Protein AF-A0A2E6A8I0-F1 (afdb_monomer)

Foldseek 3Di:
DDDDDPDDVVVVVVVVVVVDPPPPDQPPVNVVLVCVLCVVVVHDPVQKDKDKDKDWLVPLVVLVQQLPFADPPEDRDDPVVVLVVCLVVLEDPHAWEDEPVRRYTSDDSNVSVSSVPRPHGYIHMYMYIYGPPPPPPDD

Secondary structure (DSSP, 8-state):
--------HHHHHHHHHTTS-------HHHHHHHHHHHHHTT--GGGEEEEEEEE-TT-HHHHHHHHH-B-TTSPPS--HHHHHHHHHHT---SPEEEETTTTEEEE-HHHHHHHHHSSS---EEEEEEEE--------

Nearest PDB structures (foldseek):
  4ts9-assembly1_C-2  TM=2.271E-01  e=6.552E+00  Escherichia coli
  1pbn-assembly1_A  TM=2.824E-01  e=8.500E+00  Bos taurus

pLDDT: mean 79.06, std 20.2, range [31.02, 95.94]

Solvent-accessible surface area (backbone atoms only — not comparable to full-atom values): 8260 Å² total; per-residue (Å²): 141,83,80,84,79,86,69,67,63,72,58,57,52,54,59,44,63,75,64,51,77,69,82,75,79,73,52,68,69,60,50,51,56,49,53,54,50,32,56,74,72,76,46,55,75,89,50,46,43,78,46,77,54,65,51,54,41,87,41,56,66,60,43,52,50,48,55,71,22,62,40,93,82,48,73,80,68,74,54,57,67,63,25,50,50,35,49,70,72,60,52,60,87,71,55,27,36,32,35,62,79,78,63,25,27,62,46,47,48,39,56,39,50,27,36,74,66,36,94,56,82,25,49,41,38,32,38,40,36,34,72,49,82,70,79,77,78,76,130

Sequence (139 aa):
MMKPIMGNWKNYLNEIEEKIPRKVKIPSKVMEEILDYLNSVGKDLSDIDMQLDTIPASDEKNLKYWLNKKVRWEGEPPDEELMDEICQYGKITTPIIIDITSDHTVEGRHRLAAALRCEKELDVPVVMLFDKEKDSLEE

Structure (mmCIF, N/CA/C/O backbone):
data_AF-A0A2E6A8I0-F1
#
_entry.id   AF-A0A2E6A8I0-F1
#
loop_
_atom_site.group_PDB
_atom_site.id
_atom_site.type_symbol
_atom_site.label_atom_id
_atom_site.label_alt_id
_atom_site.label_comp_id
_atom_site.label_asym_id
_atom_site.label_entity_id
_atom_site.label_seq_id
_atom_site.pdbx_PDB_ins_code
_atom_site.Cartn_x
_atom_site.Cartn_y
_atom_site.Cartn_z
_atom_site.occupancy
_atom_site.B_iso_or_equiv
_atom_site.auth_seq_id
_atom_site.auth_comp_id
_atom_site.auth_asym_id
_atom_site.auth_atom_id
_atom_site.pdbx_PDB_model_num
ATOM 1 N N . MET A 1 1 ? 0.833 -41.047 -40.030 1.00 43.03 1 MET A N 1
ATOM 2 C CA . MET A 1 1 ? 1.390 -39.702 -40.297 1.00 43.03 1 MET A CA 1
ATOM 3 C C . MET A 1 1 ? 0.248 -38.704 -40.212 1.00 43.03 1 MET A C 1
ATOM 5 O O . MET A 1 1 ? -0.627 -38.745 -41.066 1.00 43.03 1 MET A O 1
ATOM 9 N N . MET A 1 2 ? 0.196 -37.884 -39.163 1.00 31.02 2 MET A N 1
ATOM 10 C CA . MET A 1 2 ? -0.819 -36.835 -39.007 1.00 31.02 2 MET A CA 1
ATOM 11 C C . MET A 1 2 ? -0.134 -35.470 -39.083 1.00 31.02 2 MET A C 1
ATOM 13 O O . MET A 1 2 ? 0.891 -35.255 -38.444 1.00 31.02 2 MET A O 1
ATO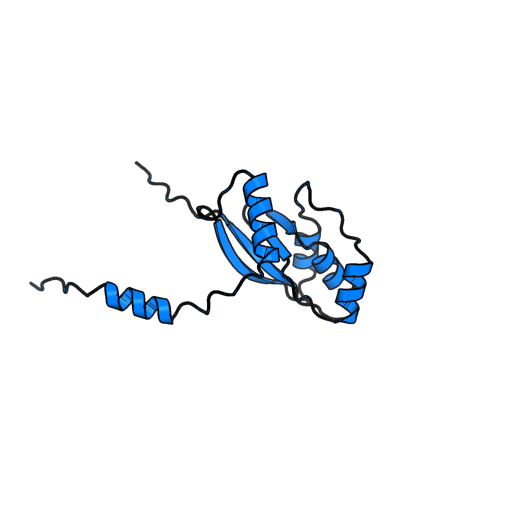M 17 N N . LYS A 1 3 ? -0.675 -34.595 -39.937 1.00 37.97 3 LYS A N 1
ATOM 18 C CA . LYS A 1 3 ? -0.216 -33.215 -40.147 1.00 37.97 3 LYS A CA 1
ATOM 19 C C . LYS A 1 3 ? -0.582 -32.351 -38.929 1.00 37.97 3 LYS A C 1
ATOM 21 O O . LYS A 1 3 ? -1.640 -32.597 -38.349 1.00 37.97 3 LYS A O 1
ATOM 26 N N . PRO A 1 4 ? 0.207 -31.320 -38.575 1.00 34.69 4 PRO A N 1
ATOM 27 C CA . PRO A 1 4 ? -0.187 -30.385 -37.532 1.00 34.69 4 PRO A CA 1
ATOM 28 C C . PRO A 1 4 ? -1.378 -29.553 -38.012 1.00 34.69 4 PRO A C 1
ATOM 30 O O . PRO A 1 4 ? -1.361 -28.989 -39.108 1.00 34.69 4 PRO A O 1
ATOM 33 N N . ILE A 1 5 ? -2.411 -29.487 -37.177 1.00 42.97 5 ILE A N 1
ATOM 34 C CA . ILE A 1 5 ? -3.540 -28.576 -37.334 1.00 42.97 5 ILE A CA 1
ATOM 35 C C . ILE A 1 5 ? -3.013 -27.179 -36.994 1.00 42.97 5 ILE A C 1
ATOM 37 O O . ILE A 1 5 ? -2.716 -26.889 -35.838 1.00 42.97 5 ILE A O 1
ATOM 41 N N . MET A 1 6 ? -2.864 -26.323 -38.008 1.00 49.03 6 MET A N 1
ATOM 42 C CA . MET A 1 6 ? -2.680 -24.884 -37.812 1.00 49.03 6 MET A CA 1
ATOM 43 C C . MET A 1 6 ? -3.974 -24.318 -37.219 1.00 49.03 6 MET A C 1
ATOM 45 O O . MET A 1 6 ? -4.908 -23.964 -37.937 1.00 49.03 6 MET A O 1
ATOM 49 N N . GLY A 1 7 ? -4.043 -24.306 -35.888 1.00 40.41 7 GLY A N 1
ATOM 50 C CA . GLY A 1 7 ? -5.088 -23.638 -35.125 1.00 40.41 7 GLY A CA 1
ATOM 51 C C . GLY A 1 7 ? -4.915 -22.124 -35.212 1.00 40.41 7 GLY A C 1
ATOM 52 O O . GLY A 1 7 ? -3.819 -21.594 -35.057 1.00 40.41 7 GLY A O 1
ATOM 53 N N . ASN A 1 8 ? -6.007 -21.435 -35.514 1.00 48.16 8 ASN A N 1
ATOM 54 C CA . ASN A 1 8 ? -6.077 -20.001 -35.747 1.00 48.16 8 ASN A CA 1
ATOM 55 C C . ASN A 1 8 ? -5.892 -19.229 -34.422 1.00 48.16 8 ASN A C 1
ATOM 57 O O . ASN A 1 8 ? -6.859 -18.969 -33.707 1.00 48.16 8 ASN A O 1
ATOM 61 N N . TRP A 1 9 ? -4.645 -18.875 -34.088 1.00 35.69 9 TRP A N 1
ATOM 62 C CA . TRP A 1 9 ? -4.243 -18.203 -32.838 1.00 35.69 9 TRP A CA 1
ATOM 63 C C . TRP A 1 9 ? -4.994 -16.894 -32.541 1.00 35.69 9 TRP A C 1
ATOM 65 O O . TRP A 1 9 ? -5.115 -16.503 -31.383 1.00 35.69 9 TRP A O 1
ATOM 75 N N . LYS A 1 10 ? -5.568 -16.244 -33.562 1.00 39.78 10 LYS A N 1
ATOM 76 C CA . LYS A 1 10 ? -6.379 -15.029 -33.394 1.00 39.78 10 LYS A CA 1
ATOM 77 C C . LYS A 1 10 ? -7.656 -15.248 -32.576 1.00 39.78 10 LYS A C 1
ATOM 79 O O . LYS A 1 10 ? -8.060 -14.340 -31.863 1.00 39.78 10 LYS A O 1
ATOM 84 N N . ASN A 1 11 ? -8.261 -16.436 -32.634 1.00 45.44 11 ASN A N 1
ATOM 85 C CA . ASN A 1 11 ? -9.459 -16.721 -31.834 1.00 45.44 11 ASN A CA 1
ATOM 86 C C . ASN A 1 11 ? -9.114 -17.096 -30.388 1.00 45.44 11 ASN A C 1
ATOM 88 O O . ASN A 1 11 ? -9.880 -16.779 -29.487 1.00 45.44 11 ASN A O 1
ATOM 92 N N . TYR A 1 12 ? -7.941 -17.692 -30.154 1.00 40.03 12 TYR A N 1
ATOM 93 C CA . TYR A 1 12 ? -7.485 -18.022 -28.801 1.00 40.03 12 TYR A CA 1
ATOM 94 C C . TYR A 1 12 ? -7.123 -16.760 -28.003 1.00 40.03 12 TYR A C 1
ATOM 96 O O . TYR A 1 12 ? -7.407 -16.680 -26.815 1.00 40.03 12 TYR A O 1
ATOM 104 N N . LEU A 1 13 ? -6.565 -15.739 -28.664 1.00 39.69 13 LEU A N 1
ATOM 105 C CA . LEU A 1 13 ? -6.283 -14.449 -28.026 1.00 39.69 13 LEU A CA 1
ATOM 106 C C . LEU A 1 13 ? -7.563 -13.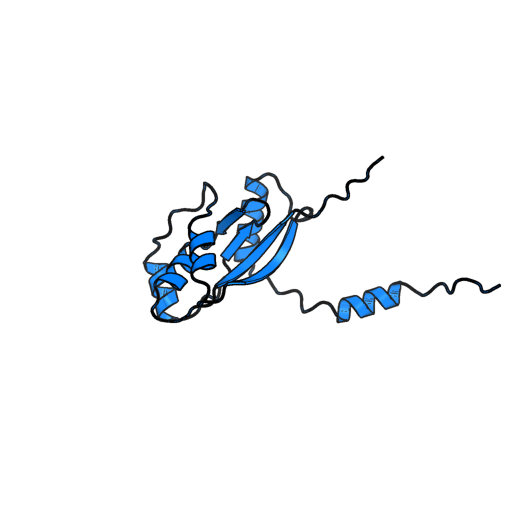674 -27.679 1.00 39.69 13 LEU A C 1
ATOM 108 O O . LEU A 1 13 ? -7.639 -13.122 -26.588 1.00 39.69 13 LEU A O 1
ATOM 112 N N . ASN A 1 14 ? -8.598 -13.717 -28.525 1.00 40.38 14 ASN A N 1
ATOM 113 C CA . ASN A 1 14 ? -9.886 -13.090 -28.200 1.00 40.38 14 ASN A CA 1
ATOM 114 C C . ASN A 1 14 ? -10.629 -13.813 -27.057 1.00 40.38 14 ASN A C 1
ATOM 116 O O . ASN A 1 14 ? -11.240 -13.157 -26.219 1.00 40.38 14 ASN A O 1
ATOM 120 N N . GLU A 1 15 ? -10.546 -15.146 -26.969 1.00 38.88 15 GLU A N 1
ATOM 121 C CA . GLU A 1 15 ? -11.139 -15.904 -25.851 1.00 38.88 15 GLU A CA 1
ATOM 122 C C . GLU A 1 15 ? -10.362 -15.746 -24.531 1.00 38.88 15 GLU A C 1
ATOM 124 O O . GLU A 1 15 ? -10.935 -15.924 -23.452 1.00 38.88 15 GLU A O 1
ATOM 129 N N . ILE A 1 16 ? -9.072 -15.390 -24.592 1.00 42.72 16 ILE A N 1
ATOM 130 C CA . ILE A 1 16 ? -8.294 -14.998 -23.410 1.00 42.72 16 ILE A CA 1
ATOM 131 C C . ILE A 1 16 ? -8.607 -13.551 -23.020 1.00 42.72 16 ILE A C 1
ATOM 133 O O . ILE A 1 16 ? -8.754 -13.298 -21.828 1.00 42.72 16 ILE A O 1
ATOM 137 N N . GLU A 1 17 ? -8.794 -12.625 -23.970 1.00 39.41 17 GLU A N 1
ATOM 138 C CA . GLU A 1 17 ? -9.196 -11.241 -23.668 1.00 39.41 17 GLU A CA 1
ATOM 139 C C . GLU A 1 17 ? -10.561 -11.157 -22.963 1.00 39.41 17 GLU A C 1
ATOM 141 O O . GLU A 1 17 ? -10.730 -10.333 -22.063 1.00 39.41 17 GLU A O 1
ATOM 146 N N . GLU A 1 18 ? -11.499 -12.064 -23.262 1.00 38.38 18 GLU A N 1
ATOM 147 C CA . GLU A 1 18 ? -12.776 -12.171 -22.532 1.00 38.38 18 GLU A CA 1
ATOM 148 C C . GLU A 1 18 ? -12.665 -12.867 -21.159 1.00 38.38 18 GLU A C 1
ATOM 150 O O . GLU A 1 18 ? -13.598 -12.806 -20.354 1.00 38.38 18 GLU A O 1
ATOM 155 N N . LYS A 1 19 ? -11.515 -13.482 -20.844 1.00 37.56 19 LYS A N 1
ATOM 156 C CA . LYS A 1 19 ? -11.200 -14.096 -19.539 1.00 37.56 19 LYS A CA 1
ATOM 157 C C . LYS A 1 19 ? -10.126 -13.344 -18.749 1.00 37.56 19 LYS A C 1
ATOM 159 O O . LYS A 1 19 ? -9.651 -13.860 -17.738 1.00 37.56 19 LYS A O 1
ATOM 164 N N . ILE A 1 20 ? -9.769 -12.124 -19.151 1.00 39.97 20 ILE A N 1
ATOM 165 C CA . ILE A 1 20 ? -8.980 -11.232 -18.298 1.00 39.97 20 ILE A CA 1
ATOM 166 C C . ILE A 1 20 ? -9.924 -10.755 -17.185 1.00 39.97 20 ILE A C 1
ATOM 168 O O . ILE A 1 20 ? -10.922 -10.092 -17.490 1.00 39.97 20 ILE A O 1
ATOM 172 N N . PRO A 1 21 ? -9.672 -11.069 -15.898 1.00 38.59 21 PRO A N 1
ATOM 173 C CA . PRO A 1 21 ? -10.445 -10.470 -14.819 1.00 38.59 21 PRO A CA 1
ATOM 174 C C . PRO A 1 21 ? -10.300 -8.959 -14.978 1.00 38.59 21 PRO A C 1
ATOM 176 O O . PRO A 1 21 ? -9.177 -8.462 -14.988 1.00 38.59 21 PRO A O 1
ATOM 179 N N . ARG A 1 22 ? -11.434 -8.281 -15.235 1.00 38.56 22 ARG A N 1
ATOM 180 C CA . ARG A 1 22 ? -11.583 -6.835 -15.482 1.00 38.56 22 ARG A CA 1
ATOM 181 C C . ARG A 1 22 ? -10.323 -6.083 -15.071 1.00 38.56 22 ARG A C 1
ATOM 183 O O . ARG A 1 22 ? -10.097 -6.009 -13.868 1.00 38.56 22 ARG A O 1
ATOM 190 N N . LYS A 1 23 ? -9.551 -5.545 -16.035 1.00 46.12 23 LYS A N 1
ATOM 191 C CA . LYS A 1 23 ? -8.448 -4.594 -15.783 1.00 46.12 23 LYS A CA 1
ATOM 192 C C . LYS A 1 23 ? -8.858 -3.719 -14.609 1.00 46.12 23 LYS A C 1
ATOM 194 O O . LYS A 1 23 ? -9.734 -2.862 -14.764 1.00 46.12 23 LYS A O 1
ATOM 199 N N . VAL A 1 24 ? -8.333 -4.008 -13.424 1.00 52.50 24 VAL A N 1
ATOM 200 C CA . VAL A 1 24 ? -8.773 -3.286 -12.245 1.00 52.50 24 VAL A CA 1
ATOM 201 C C . VAL A 1 24 ? -8.253 -1.876 -12.445 1.00 52.50 24 VAL A C 1
ATOM 203 O O . VAL A 1 24 ? -7.071 -1.660 -12.713 1.00 52.50 24 VAL A O 1
ATOM 206 N N . LYS A 1 25 ? -9.175 -0.918 -12.467 1.00 66.56 25 LYS A N 1
ATOM 207 C CA . LYS A 1 25 ? -8.844 0.456 -12.812 1.00 66.56 25 LYS A CA 1
ATOM 208 C C . LYS A 1 25 ? -8.098 1.064 -11.631 1.00 66.56 25 LYS A C 1
ATOM 210 O O . LYS A 1 25 ? -8.731 1.491 -10.669 1.00 66.56 25 LYS A O 1
ATOM 215 N N . ILE A 1 26 ? -6.770 1.087 -11.715 1.00 76.75 26 ILE A N 1
ATOM 216 C CA . ILE A 1 26 ? -5.931 1.836 -10.779 1.00 76.75 26 ILE A CA 1
ATOM 217 C C . ILE A 1 26 ? -6.389 3.306 -10.841 1.00 76.75 26 ILE A C 1
ATOM 219 O O . ILE A 1 26 ? -6.504 3.854 -11.945 1.00 76.75 26 ILE A O 1
ATOM 223 N N . PRO A 1 27 ? -6.730 3.941 -9.703 1.00 80.38 27 PRO A N 1
ATOM 224 C CA . PRO A 1 27 ? -7.124 5.346 -9.687 1.00 80.38 27 PRO A CA 1
ATOM 225 C C . PRO A 1 27 ? -6.038 6.230 -10.310 1.00 80.38 27 PRO A C 1
ATOM 227 O O . PRO A 1 27 ? -4.858 6.000 -10.069 1.00 80.38 27 PRO A O 1
ATOM 230 N N . SER A 1 28 ? -6.415 7.262 -11.072 1.00 80.81 28 SER A N 1
ATOM 231 C CA . SER A 1 28 ? -5.442 8.098 -11.799 1.00 80.81 28 SER A C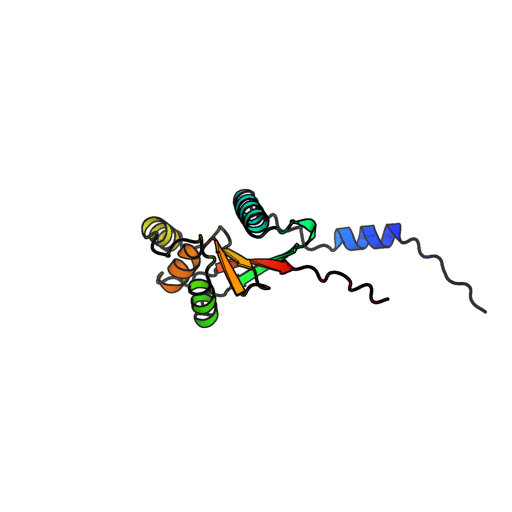A 1
ATOM 232 C C . SER A 1 28 ? -4.364 8.694 -10.890 1.00 80.81 28 SER A C 1
ATOM 234 O O . SER A 1 28 ? -3.197 8.658 -11.247 1.00 80.81 28 SER A O 1
ATOM 236 N N . LYS A 1 29 ? -4.741 9.133 -9.682 1.00 82.88 29 LYS A N 1
ATOM 237 C CA . LYS A 1 29 ? -3.798 9.650 -8.680 1.00 82.88 29 LYS A CA 1
ATOM 238 C C . LYS A 1 29 ? -2.754 8.608 -8.252 1.00 82.88 29 LYS A C 1
ATOM 240 O O . LYS A 1 29 ? -1.582 8.925 -8.141 1.00 82.88 29 LYS A O 1
ATOM 245 N N . VAL A 1 30 ? -3.174 7.355 -8.072 1.00 87.56 30 VAL A N 1
ATOM 246 C CA . VAL A 1 30 ? -2.269 6.245 -7.725 1.00 87.56 30 VAL A CA 1
ATOM 247 C C . VAL A 1 30 ? -1.324 5.948 -8.892 1.00 87.56 30 VAL A C 1
ATOM 249 O O . VAL A 1 30 ? -0.154 5.665 -8.683 1.00 87.56 30 VAL A O 1
ATOM 252 N N . MET A 1 31 ? -1.806 6.047 -10.136 1.00 88.00 31 MET A N 1
ATOM 253 C CA . MET A 1 31 ? -0.949 5.895 -11.316 1.00 88.00 31 MET A CA 1
ATOM 254 C C . MET A 1 31 ? 0.092 7.021 -11.427 1.00 88.00 31 MET A C 1
ATOM 256 O O . MET A 1 31 ? 1.230 6.746 -11.785 1.00 88.00 31 MET A O 1
ATOM 260 N N . GLU A 1 32 ? -0.273 8.266 -11.110 1.00 87.94 32 GLU A N 1
ATOM 261 C CA . GLU A 1 32 ? 0.670 9.395 -11.051 1.00 87.94 32 GLU A CA 1
ATOM 262 C C . GLU A 1 32 ? 1.765 9.149 -10.000 1.00 87.94 32 GLU A C 1
ATOM 264 O O . GLU A 1 32 ? 2.945 9.236 -10.327 1.00 87.94 32 GLU A O 1
ATOM 269 N N . GLU A 1 33 ? 1.390 8.723 -8.788 1.00 90.25 33 GLU A N 1
ATOM 270 C CA . GLU A 1 33 ? 2.330 8.368 -7.709 1.00 90.25 33 GLU A CA 1
ATOM 271 C C . GLU A 1 33 ? 3.288 7.230 -8.123 1.00 90.25 33 GLU A C 1
ATOM 273 O O . GLU A 1 33 ? 4.489 7.294 -7.854 1.00 90.25 33 GLU A O 1
ATOM 278 N N . ILE A 1 34 ? 2.783 6.209 -8.829 1.00 89.81 34 ILE A N 1
ATOM 279 C CA . ILE A 1 34 ? 3.609 5.123 -9.383 1.00 89.81 34 ILE A CA 1
ATOM 280 C C . ILE A 1 34 ? 4.592 5.668 -10.423 1.00 89.81 34 ILE A C 1
ATOM 282 O O . ILE A 1 34 ? 5.772 5.337 -10.370 1.00 89.81 34 ILE A O 1
ATOM 286 N N . LEU A 1 35 ? 4.140 6.492 -11.370 1.00 89.06 35 LEU A N 1
ATOM 287 C CA . LEU A 1 35 ? 5.008 7.036 -12.419 1.00 89.06 35 LEU A CA 1
ATOM 288 C C . LEU A 1 35 ? 6.107 7.938 -11.843 1.00 89.06 35 LEU A C 1
ATOM 290 O O . LEU A 1 35 ? 7.263 7.820 -12.253 1.00 89.06 35 LEU A O 1
ATOM 294 N N . ASP A 1 36 ? 5.770 8.783 -10.869 1.00 89.12 36 ASP A N 1
ATOM 295 C CA . ASP A 1 36 ? 6.737 9.630 -10.169 1.00 89.12 36 ASP A CA 1
ATOM 296 C C . ASP A 1 36 ? 7.777 8.785 -9.426 1.00 89.12 36 ASP A C 1
ATOM 298 O O . ASP A 1 36 ? 8.982 9.046 -9.516 1.00 89.12 36 ASP A O 1
ATOM 302 N N . TYR A 1 37 ? 7.324 7.727 -8.746 1.00 92.00 37 TYR A N 1
ATOM 303 C CA . TYR A 1 37 ? 8.206 6.765 -8.098 1.00 92.00 37 TYR A CA 1
ATOM 304 C C . TYR A 1 37 ? 9.153 6.095 -9.096 1.00 92.00 37 TYR A C 1
ATOM 306 O O . TYR A 1 37 ? 10.369 6.148 -8.903 1.00 92.00 37 TYR A O 1
ATOM 314 N N . LEU A 1 38 ? 8.626 5.506 -10.171 1.00 89.62 38 LEU A N 1
ATOM 315 C CA . LEU A 1 38 ? 9.421 4.792 -11.171 1.00 89.62 38 LEU A CA 1
ATOM 316 C C . LEU A 1 38 ? 10.469 5.708 -11.811 1.00 89.62 38 LEU A C 1
ATOM 318 O O . LEU A 1 38 ? 11.649 5.354 -11.861 1.00 89.62 38 LEU A O 1
ATOM 322 N N . ASN A 1 39 ? 10.077 6.931 -12.171 1.00 89.44 39 ASN A N 1
ATOM 323 C CA . ASN A 1 39 ? 10.994 7.944 -12.682 1.00 89.44 39 ASN A CA 1
ATOM 324 C C . ASN A 1 39 ? 12.102 8.286 -11.665 1.00 89.44 39 ASN A C 1
ATOM 326 O O . ASN A 1 39 ? 13.269 8.408 -12.035 1.00 89.44 39 ASN A O 1
ATOM 330 N N . SER A 1 40 ? 11.775 8.377 -10.370 1.00 89.31 40 SER A N 1
ATOM 331 C CA . SER A 1 40 ? 12.763 8.661 -9.316 1.00 89.31 40 SER A CA 1
ATOM 332 C C . SER A 1 40 ? 13.822 7.561 -9.143 1.00 89.31 40 SER A C 1
ATOM 334 O O . SER A 1 40 ? 14.950 7.856 -8.741 1.00 89.31 40 SER A O 1
ATOM 336 N N . VAL A 1 41 ? 13.480 6.307 -9.464 1.00 89.62 41 VAL A N 1
ATOM 337 C CA . VAL A 1 41 ? 14.385 5.147 -9.381 1.00 89.62 41 VAL A CA 1
ATOM 338 C C . VAL A 1 41 ? 14.952 4.724 -10.739 1.00 89.62 41 VAL A C 1
ATOM 340 O O . VAL A 1 41 ? 15.659 3.720 -10.818 1.00 89.62 41 VAL A O 1
ATOM 343 N N . GLY A 1 42 ? 14.682 5.491 -11.800 1.00 89.81 42 GLY A N 1
ATOM 344 C CA . GLY A 1 42 ? 15.178 5.224 -13.151 1.00 89.81 42 GLY A CA 1
ATOM 345 C C . GLY A 1 42 ? 14.594 3.962 -13.790 1.00 89.81 42 GLY A C 1
ATOM 346 O O . GLY A 1 42 ? 15.302 3.283 -14.532 1.00 89.81 42 GLY A O 1
ATOM 347 N N . LYS A 1 43 ? 13.336 3.631 -13.477 1.00 86.12 43 LYS A N 1
ATOM 348 C CA . LYS A 1 43 ? 12.578 2.524 -14.076 1.00 86.12 43 LYS A CA 1
ATOM 349 C C . LYS A 1 43 ? 11.436 3.065 -14.936 1.00 86.12 43 LYS A C 1
ATOM 351 O O . LYS A 1 43 ? 10.882 4.121 -14.641 1.00 86.12 43 LYS A O 1
ATOM 356 N N . ASP A 1 44 ? 11.052 2.305 -15.957 1.00 87.44 44 ASP A N 1
ATOM 357 C CA . ASP A 1 44 ? 9.887 2.594 -16.793 1.00 87.44 44 ASP A CA 1
ATOM 358 C C . ASP A 1 44 ? 8.719 1.658 -16.467 1.00 87.44 44 ASP A C 1
ATOM 360 O O . ASP A 1 44 ? 8.902 0.515 -16.051 1.00 87.44 44 ASP A O 1
ATOM 364 N N . LEU A 1 45 ? 7.488 2.107 -16.732 1.00 83.81 45 LEU A N 1
ATOM 365 C CA . LEU A 1 45 ? 6.285 1.285 -16.535 1.00 83.81 45 LEU A CA 1
ATOM 366 C C . LEU A 1 45 ? 6.307 -0.003 -17.379 1.00 83.81 45 LEU A C 1
ATOM 368 O O . LEU A 1 45 ? 5.668 -0.992 -17.02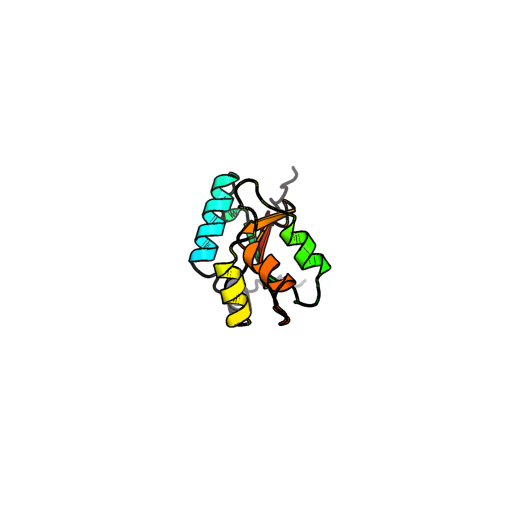8 1.00 83.81 45 LEU A O 1
ATOM 372 N N . SER A 1 46 ? 7.035 -0.010 -18.500 1.00 85.88 46 SER A N 1
ATOM 373 C CA . SER A 1 46 ? 7.206 -1.204 -19.331 1.00 85.88 46 SER A CA 1
ATOM 374 C C . SER A 1 46 ? 7.947 -2.327 -18.617 1.00 85.88 46 SER A C 1
ATOM 376 O O . SER A 1 46 ? 7.711 -3.481 -18.972 1.00 85.88 46 SER A O 1
ATOM 378 N N . ASP A 1 47 ? 8.775 -2.003 -17.624 1.00 86.50 47 ASP A N 1
ATOM 379 C CA . ASP A 1 47 ? 9.631 -2.943 -16.895 1.00 86.50 47 ASP A CA 1
ATOM 380 C C . ASP A 1 47 ? 8.954 -3.508 -15.643 1.00 86.50 47 ASP A C 1
ATOM 382 O O . ASP A 1 47 ? 9.541 -4.330 -14.946 1.00 86.50 47 ASP A O 1
ATOM 386 N N . ILE A 1 48 ? 7.726 -3.073 -15.356 1.00 87.31 48 ILE A N 1
ATOM 387 C CA . ILE A 1 48 ? 7.018 -3.383 -14.117 1.00 87.31 48 ILE A CA 1
ATOM 388 C C . ILE A 1 48 ? 5.737 -4.152 -14.415 1.00 87.31 48 ILE A C 1
ATOM 390 O O . ILE A 1 48 ? 4.956 -3.780 -15.298 1.00 87.31 48 ILE A O 1
ATOM 394 N N . ASP A 1 49 ? 5.504 -5.205 -13.640 1.00 90.56 49 ASP A N 1
ATOM 395 C CA . ASP A 1 49 ? 4.197 -5.825 -13.483 1.00 90.56 49 ASP A CA 1
ATOM 396 C C . ASP A 1 49 ? 3.506 -5.273 -12.236 1.00 90.56 49 ASP A C 1
ATOM 398 O O . ASP A 1 49 ? 4.118 -5.047 -11.192 1.00 90.56 49 ASP A O 1
ATOM 402 N N . MET A 1 50 ? 2.199 -5.036 -12.356 1.00 89.44 50 MET A N 1
ATOM 403 C CA . MET A 1 50 ? 1.375 -4.503 -11.275 1.00 89.44 50 MET A CA 1
ATOM 404 C C . MET A 1 50 ? 0.285 -5.497 -10.905 1.00 89.44 50 MET A C 1
ATOM 406 O O . MET A 1 50 ? -0.487 -5.932 -11.762 1.00 89.44 50 MET A O 1
ATOM 410 N N . GLN A 1 51 ? 0.169 -5.781 -9.612 1.00 89.81 51 GLN A N 1
ATOM 411 C CA . GLN A 1 51 ? -0.908 -6.591 -9.055 1.00 89.81 51 GLN A CA 1
ATOM 412 C C . GLN A 1 51 ? -1.654 -5.805 -7.982 1.00 89.81 51 GLN A C 1
ATOM 41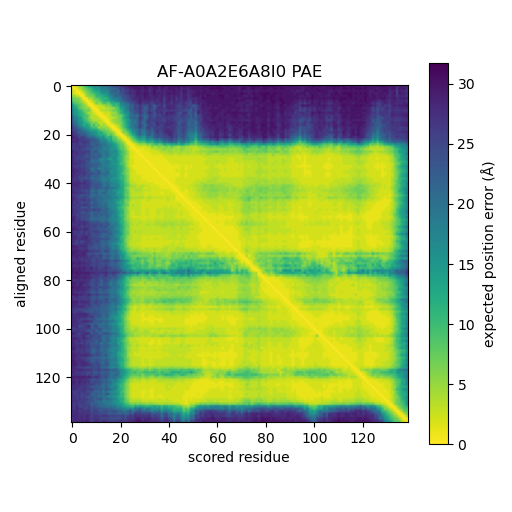4 O O . GLN A 1 51 ? -1.078 -4.985 -7.274 1.00 89.81 51 GLN A O 1
ATOM 419 N N . LEU A 1 52 ? -2.950 -6.068 -7.854 1.00 89.69 52 LEU A N 1
ATOM 420 C CA . LEU A 1 52 ? -3.758 -5.545 -6.762 1.00 89.69 52 LEU A CA 1
ATOM 421 C C . LEU A 1 52 ? -4.071 -6.648 -5.767 1.00 89.69 52 LEU A C 1
ATOM 423 O O . LEU A 1 52 ? -4.373 -7.774 -6.161 1.00 89.69 52 LEU A O 1
ATOM 427 N N . ASP A 1 53 ? -4.019 -6.289 -4.493 1.00 94.12 53 ASP A N 1
ATOM 428 C CA . ASP A 1 53 ? -4.320 -7.181 -3.382 1.00 94.12 53 ASP A CA 1
ATOM 429 C C . ASP A 1 53 ? -4.864 -6.382 -2.190 1.00 94.12 53 ASP A C 1
ATOM 431 O O . ASP A 1 53 ? -5.204 -5.197 -2.299 1.00 94.12 53 ASP A O 1
ATOM 435 N N . THR A 1 54 ? -5.010 -7.030 -1.043 1.00 95.31 54 THR A N 1
ATOM 436 C CA . THR A 1 54 ? -5.480 -6.433 0.200 1.00 95.31 54 THR A CA 1
ATOM 437 C C . THR A 1 54 ? -4.752 -7.064 1.379 1.00 95.31 54 THR A C 1
ATOM 439 O O . THR A 1 54 ? -4.748 -8.282 1.522 1.00 95.31 54 THR A O 1
ATOM 442 N N . ILE A 1 55 ? -4.165 -6.238 2.249 1.00 94.81 55 ILE A N 1
ATOM 443 C CA . ILE A 1 55 ? -3.667 -6.698 3.550 1.00 94.81 55 ILE A CA 1
ATOM 444 C C . ILE A 1 55 ? -4.871 -6.736 4.498 1.00 94.81 55 ILE A C 1
ATOM 446 O O . ILE A 1 55 ? -5.456 -5.675 4.747 1.00 94.81 55 ILE A O 1
ATOM 450 N N . PRO A 1 56 ? -5.260 -7.912 5.021 1.00 95.25 56 PRO A N 1
ATOM 451 C CA . PRO A 1 56 ? -6.381 -8.005 5.946 1.00 95.25 56 PRO A CA 1
ATOM 452 C C . PRO A 1 56 ? -6.108 -7.224 7.232 1.00 95.25 56 PRO A C 1
ATOM 454 O O . PRO A 1 56 ? -4.987 -7.255 7.745 1.00 95.25 56 PRO A O 1
ATOM 457 N N . ALA A 1 57 ? -7.139 -6.610 7.811 1.00 93.06 57 ALA A N 1
ATOM 458 C CA . ALA A 1 57 ? -7.049 -5.896 9.089 1.00 93.06 57 ALA A CA 1
ATOM 459 C C . ALA A 1 57 ? -6.472 -6.768 10.219 1.00 93.06 57 ALA A C 1
ATOM 461 O O . ALA A 1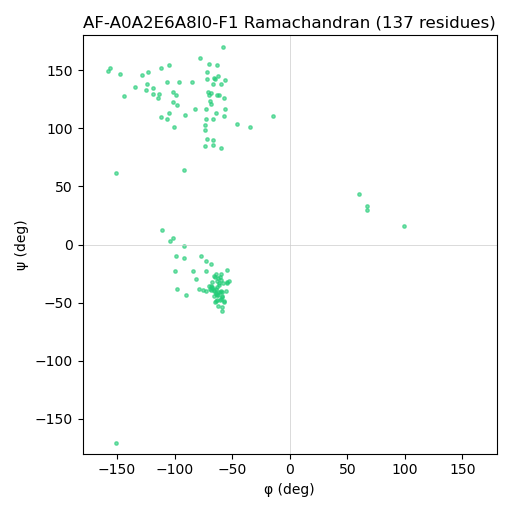 57 ? -5.755 -6.291 11.096 1.00 93.06 57 ALA A O 1
ATOM 462 N N . SER A 1 58 ? -6.763 -8.072 10.176 1.00 92.62 58 SER A N 1
ATOM 463 C CA . SER A 1 58 ? -6.278 -9.055 11.144 1.00 92.62 58 SER A CA 1
ATOM 464 C C . SER A 1 58 ? -4.787 -9.386 11.003 1.00 92.62 58 SER A C 1
ATOM 466 O O . SER A 1 58 ? -4.219 -10.020 11.891 1.00 92.62 58 SER A O 1
ATOM 468 N N . ASP A 1 59 ? -4.139 -9.015 9.894 1.00 94.94 59 ASP A N 1
ATOM 469 C CA . ASP A 1 59 ? -2.721 -9.288 9.645 1.00 94.94 59 ASP A CA 1
ATOM 470 C C . ASP A 1 59 ? -1.829 -8.137 10.132 1.00 94.94 59 ASP A C 1
ATOM 472 O O . ASP A 1 59 ? -1.117 -7.463 9.381 1.00 94.94 59 ASP A O 1
ATOM 476 N N . GLU A 1 60 ? -1.854 -7.927 11.449 1.00 94.56 60 GLU A N 1
ATOM 477 C CA . GLU A 1 60 ? -1.091 -6.877 12.131 1.00 94.56 60 GLU A CA 1
ATOM 478 C C . GLU A 1 60 ? 0.414 -6.949 11.815 1.00 94.56 60 GLU A C 1
ATOM 480 O O . GLU A 1 60 ? 1.103 -5.926 11.748 1.00 94.56 60 GLU A O 1
ATOM 485 N N . LYS A 1 61 ? 0.938 -8.161 11.588 1.00 95.25 61 LYS A N 1
ATOM 486 C CA . LYS A 1 61 ? 2.344 -8.379 11.244 1.00 95.25 61 LYS A CA 1
ATOM 487 C C . LYS A 1 61 ? 2.677 -7.756 9.890 1.00 95.25 61 LYS A C 1
ATOM 489 O O . LYS A 1 61 ? 3.670 -7.032 9.810 1.00 95.25 61 LYS A O 1
ATOM 494 N N . ASN A 1 62 ? 1.881 -8.019 8.853 1.00 94.25 62 ASN A N 1
ATOM 495 C CA . ASN A 1 62 ? 2.110 -7.425 7.535 1.00 94.25 62 ASN A CA 1
ATOM 496 C C . ASN A 1 62 ? 1.850 -5.916 7.536 1.00 94.25 62 ASN A C 1
ATOM 498 O O . ASN A 1 62 ? 2.646 -5.171 6.967 1.00 94.25 62 ASN A O 1
ATOM 502 N N . LEU A 1 63 ? 0.822 -5.444 8.249 1.00 95.50 63 LEU A N 1
ATOM 503 C CA . LEU A 1 63 ? 0.571 -4.008 8.412 1.00 95.50 63 LEU A CA 1
ATOM 504 C C . LEU A 1 63 ? 1.787 -3.286 9.014 1.00 95.50 63 LEU A C 1
ATOM 506 O O . LEU A 1 63 ? 2.258 -2.285 8.472 1.00 95.50 63 LEU A O 1
ATOM 510 N N . LYS A 1 64 ? 2.354 -3.827 10.100 1.00 94.88 64 LYS A N 1
ATOM 511 C CA . LYS A 1 64 ? 3.563 -3.281 10.736 1.00 94.88 64 LYS A CA 1
ATOM 512 C C . LYS A 1 64 ? 4.807 -3.423 9.868 1.00 94.88 64 LYS A C 1
ATOM 514 O O . LYS A 1 64 ? 5.664 -2.542 9.910 1.00 94.88 64 LYS A O 1
ATOM 519 N N . TYR A 1 65 ? 4.942 -4.517 9.122 1.00 95.44 65 TYR A N 1
ATOM 520 C CA . TYR A 1 65 ? 6.067 -4.713 8.211 1.00 95.44 65 TYR A CA 1
ATOM 521 C C . TYR A 1 65 ? 6.116 -3.582 7.182 1.00 95.44 65 TYR A C 1
ATOM 523 O O . TYR A 1 65 ? 7.087 -2.826 7.150 1.00 95.44 65 TYR A O 1
ATOM 531 N N . TRP A 1 66 ? 5.030 -3.392 6.431 1.00 95.31 66 TRP A N 1
ATOM 532 C CA . TRP A 1 66 ? 4.964 -2.371 5.387 1.00 95.31 66 TRP A CA 1
ATOM 533 C C . TRP A 1 66 ? 4.987 -0.949 5.953 1.00 95.31 66 TRP A C 1
ATOM 535 O O . TRP A 1 66 ? 5.627 -0.074 5.375 1.00 95.31 66 TRP A O 1
ATOM 545 N N . LEU A 1 67 ? 4.422 -0.715 7.144 1.00 94.56 67 LEU A N 1
ATOM 546 C CA . LEU A 1 67 ? 4.504 0.595 7.800 1.00 94.56 67 LEU A CA 1
ATOM 547 C C . LEU A 1 67 ? 5.952 1.018 8.100 1.00 94.56 67 LEU A C 1
ATOM 549 O O . LEU A 1 67 ? 6.235 2.212 8.167 1.00 94.56 67 LEU A O 1
ATOM 553 N N . ASN A 1 68 ? 6.871 0.072 8.296 1.00 91.88 68 ASN A N 1
ATOM 554 C CA . ASN A 1 68 ? 8.265 0.360 8.650 1.00 91.88 68 ASN A CA 1
ATOM 555 C C . ASN A 1 68 ? 9.228 0.320 7.457 1.00 91.88 68 ASN A C 1
ATOM 557 O O . ASN A 1 68 ? 10.389 0.712 7.585 1.00 91.88 68 ASN A O 1
ATOM 561 N N . LYS A 1 69 ? 8.766 -0.153 6.303 1.00 91.69 69 LYS A N 1
ATOM 562 C CA . LYS A 1 69 ? 9.549 -0.258 5.080 1.00 91.69 69 LYS A CA 1
ATOM 563 C C . LYS A 1 69 ? 9.190 0.915 4.183 1.00 91.69 69 LYS A C 1
ATOM 565 O O . LYS A 1 69 ? 8.135 0.887 3.575 1.00 91.69 69 LYS A O 1
ATOM 570 N N . LYS A 1 70 ? 10.024 1.953 4.133 1.00 87.56 70 LYS A N 1
ATOM 571 C CA . LYS A 1 70 ? 9.713 3.201 3.422 1.00 87.56 70 LYS A CA 1
ATOM 572 C C . LYS A 1 70 ? 10.810 3.623 2.460 1.00 87.56 70 LYS A C 1
ATOM 574 O O . LYS A 1 70 ? 11.996 3.464 2.756 1.00 87.56 70 LYS A O 1
ATOM 579 N N . VAL A 1 71 ? 10.415 4.233 1.350 1.00 83.19 71 VAL A N 1
ATOM 580 C CA . VAL A 1 71 ? 11.347 4.943 0.467 1.00 83.19 71 VAL A CA 1
ATOM 581 C C . VAL A 1 71 ? 11.849 6.225 1.139 1.00 83.19 71 VAL A C 1
ATOM 583 O O . VAL A 1 71 ? 11.201 6.792 2.017 1.00 83.19 71 VAL A O 1
ATOM 586 N N . ARG A 1 72 ? 13.031 6.716 0.746 1.00 79.19 72 ARG A N 1
ATOM 587 C CA . ARG A 1 72 ? 13.698 7.850 1.421 1.00 79.19 72 ARG A CA 1
ATOM 588 C C . ARG A 1 72 ? 12.849 9.130 1.467 1.00 79.19 72 ARG A C 1
ATOM 590 O O . ARG A 1 72 ? 12.997 9.912 2.403 1.00 79.19 72 ARG A O 1
ATOM 597 N N . TRP A 1 73 ? 12.040 9.360 0.439 1.00 74.25 73 TRP A N 1
ATOM 598 C CA . TRP A 1 73 ? 11.201 10.551 0.280 1.00 74.25 73 TRP A CA 1
ATOM 599 C C . TRP A 1 73 ? 9.797 10.394 0.856 1.00 74.25 73 TRP A C 1
ATOM 601 O O . TRP A 1 73 ? 9.107 11.400 0.999 1.00 74.25 73 TRP A O 1
ATOM 611 N N . GLU A 1 74 ? 9.380 9.179 1.217 1.00 76.19 74 GLU A N 1
ATOM 612 C CA . GLU A 1 74 ? 8.128 9.010 1.939 1.00 76.19 74 GLU A CA 1
ATOM 613 C C . GLU A 1 74 ? 8.309 9.585 3.348 1.00 76.19 74 GLU A C 1
ATOM 615 O O . GLU A 1 74 ? 9.243 9.237 4.093 1.00 76.19 74 GLU A O 1
ATOM 620 N N . GLY A 1 75 ? 7.426 10.529 3.684 1.00 75.25 75 GLY A N 1
ATOM 621 C CA . GLY A 1 75 ? 7.391 11.170 4.989 1.00 75.25 75 GLY A CA 1
ATOM 622 C C . GLY A 1 75 ? 7.208 10.159 6.121 1.00 75.25 75 GLY A C 1
ATOM 623 O O . GLY A 1 75 ? 6.928 8.972 5.914 1.00 75.25 75 GLY A O 1
ATOM 624 N N . GLU A 1 76 ? 7.373 10.621 7.360 1.00 78.94 76 GLU A N 1
ATOM 625 C CA . GLU A 1 76 ? 6.881 9.816 8.472 1.00 78.94 76 GLU A CA 1
ATOM 626 C C . GLU A 1 76 ? 5.349 9.854 8.495 1.00 78.94 76 GLU A C 1
ATOM 628 O O . GLU A 1 76 ? 4.763 10.901 8.225 1.00 78.94 76 GLU A O 1
ATOM 633 N N . PRO A 1 77 ? 4.689 8.742 8.834 1.00 68.81 77 PRO A N 1
ATOM 634 C CA . PRO A 1 77 ? 3.275 8.720 9.148 1.00 68.81 77 PRO A CA 1
ATOM 635 C C . PRO A 1 77 ? 3.094 9.353 10.529 1.00 68.81 77 PRO A C 1
ATOM 637 O O . PRO A 1 77 ? 3.468 8.757 11.541 1.00 68.81 77 PRO A O 1
ATOM 640 N N . PRO A 1 78 ? 2.628 10.609 10.561 1.00 63.62 78 PRO A N 1
ATOM 641 C CA . PRO A 1 78 ? 1.499 10.961 11.414 1.00 63.62 78 PRO A CA 1
ATOM 642 C C . PRO A 1 78 ? 0.702 12.129 10.806 1.00 63.62 78 PRO A C 1
ATOM 644 O O . PRO A 1 78 ? 0.605 13.201 11.400 1.00 63.62 78 PRO A O 1
ATOM 647 N N . ASP A 1 79 ? 0.142 11.945 9.609 1.00 82.62 79 ASP A N 1
ATOM 648 C CA . ASP A 1 79 ? -0.935 12.830 9.156 1.00 82.62 79 ASP A CA 1
ATOM 649 C C . ASP A 1 79 ? -2.201 12.463 9.946 1.00 82.62 79 ASP A C 1
ATOM 651 O O . ASP A 1 79 ? -2.966 11.574 9.564 1.00 82.62 79 ASP A O 1
ATOM 655 N N . GLU A 1 80 ? -2.323 13.043 11.144 1.00 83.38 80 GLU A N 1
ATOM 656 C CA . GLU A 1 80 ? -3.408 12.744 12.081 1.00 83.38 80 GLU A CA 1
ATOM 657 C C . GLU A 1 80 ? -4.774 13.088 11.500 1.00 83.38 80 GLU A C 1
ATOM 659 O O . GLU A 1 80 ? -5.711 12.326 11.714 1.00 83.38 80 GLU A O 1
ATOM 664 N N . GLU A 1 81 ? -4.867 14.152 10.702 1.00 86.00 81 GLU A N 1
ATOM 665 C CA . GLU A 1 81 ? -6.111 14.544 10.041 1.00 86.00 81 GLU A CA 1
ATOM 666 C C . GLU A 1 81 ? -6.553 13.464 9.044 1.00 86.00 81 GLU A C 1
ATOM 668 O O . GLU A 1 81 ? -7.686 12.984 9.121 1.00 86.00 81 GLU A O 1
ATOM 673 N N . LEU A 1 82 ? -5.648 12.986 8.181 1.00 85.94 82 LEU A N 1
ATOM 674 C CA . LEU A 1 82 ? -5.964 11.896 7.249 1.00 85.94 82 LEU A CA 1
ATOM 675 C C . LEU A 1 82 ? -6.295 10.582 7.966 1.00 85.94 82 LEU A C 1
ATOM 677 O O . LEU A 1 82 ? -7.179 9.842 7.529 1.00 85.94 82 LEU A O 1
ATOM 681 N N . MET A 1 83 ? -5.592 10.259 9.053 1.00 89.56 83 MET A N 1
ATOM 682 C CA . MET A 1 83 ? -5.888 9.054 9.833 1.00 89.56 83 MET A CA 1
ATOM 683 C C . MET A 1 83 ? -7.259 9.138 10.509 1.00 89.56 83 MET A C 1
ATOM 685 O O . MET A 1 83 ? -8.019 8.170 10.461 1.00 89.56 83 MET A O 1
ATOM 689 N N . ASP A 1 84 ? -7.590 10.281 11.108 1.00 87.69 84 ASP A N 1
ATOM 690 C CA . ASP A 1 84 ? -8.864 10.495 11.788 1.00 87.69 84 ASP A CA 1
ATOM 691 C C . ASP A 1 84 ? -10.031 10.457 10.788 1.00 87.69 84 ASP A C 1
ATOM 693 O O . ASP A 1 84 ? -11.049 9.811 11.060 1.00 87.69 84 ASP A O 1
ATOM 697 N N . GLU A 1 85 ? -9.860 11.034 9.592 1.00 88.25 85 GLU A N 1
ATOM 698 C CA . GLU A 1 85 ? -10.815 10.889 8.489 1.00 88.25 85 GLU A CA 1
ATOM 699 C C . GLU A 1 85 ? -11.034 9.412 8.131 1.00 88.25 85 GLU A C 1
ATOM 701 O O . GLU A 1 85 ? -12.176 8.943 8.076 1.00 88.25 85 GLU A O 1
ATOM 706 N N . ILE A 1 86 ? -9.959 8.638 7.941 1.00 90.19 86 ILE A N 1
ATOM 707 C CA . ILE A 1 86 ? -10.048 7.203 7.627 1.00 90.19 86 ILE A CA 1
ATOM 708 C C . ILE A 1 86 ? -10.796 6.444 8.733 1.00 90.19 86 ILE A C 1
ATOM 710 O O . ILE A 1 86 ? -11.695 5.651 8.428 1.00 90.19 86 ILE A O 1
ATOM 714 N N . CYS A 1 87 ? -10.488 6.702 10.009 1.00 89.81 87 CYS A N 1
ATOM 715 C CA . CYS A 1 87 ? -11.183 6.073 11.134 1.00 89.81 87 CYS A CA 1
ATOM 716 C C . CYS A 1 87 ? -12.678 6.443 11.172 1.00 89.81 87 CYS A C 1
ATOM 718 O O . CYS A 1 87 ? -13.539 5.579 11.412 1.00 89.81 87 CYS A O 1
ATOM 720 N N . GLN A 1 88 ? -13.008 7.708 10.888 1.00 90.00 88 GLN A N 1
ATOM 721 C CA . GLN A 1 88 ? -14.383 8.197 10.831 1.00 90.00 88 GLN A CA 1
ATOM 722 C C . GLN A 1 88 ? -15.172 7.489 9.723 1.00 90.00 88 GLN A C 1
ATOM 724 O O . GLN A 1 88 ? -16.216 6.888 10.003 1.00 90.00 88 GLN A O 1
ATOM 729 N N . TYR A 1 89 ? -14.656 7.490 8.488 1.00 88.31 89 TYR A N 1
ATOM 730 C CA . TYR A 1 89 ? -15.289 6.817 7.349 1.00 88.31 89 TYR A CA 1
ATOM 731 C C . TYR A 1 89 ? -15.313 5.293 7.504 1.00 88.31 89 TYR A C 1
ATOM 733 O O . TYR A 1 89 ? -16.213 4.640 6.976 1.00 88.31 89 TYR A O 1
ATOM 741 N N . GLY A 1 90 ? -14.359 4.727 8.249 1.00 88.38 90 GLY A N 1
ATOM 742 C CA . GLY A 1 90 ? -14.262 3.295 8.518 1.00 88.38 90 GLY A CA 1
ATOM 743 C C . GLY A 1 90 ? -13.926 2.465 7.282 1.00 88.38 90 GLY A C 1
ATOM 744 O O . GLY A 1 90 ? -14.382 1.331 7.180 1.00 88.38 90 GLY A O 1
ATOM 745 N N . LYS A 1 91 ? -13.195 3.039 6.321 1.00 88.94 91 LYS A N 1
ATOM 746 C CA . LYS A 1 91 ? -12.715 2.335 5.126 1.00 88.94 91 LYS A CA 1
ATOM 747 C C . LYS A 1 91 ? -11.512 3.043 4.514 1.00 88.94 91 LYS A C 1
ATOM 749 O O . LYS A 1 91 ? -11.440 4.270 4.528 1.00 88.94 91 LYS A O 1
ATOM 754 N N . ILE A 1 92 ? -10.633 2.270 3.886 1.00 90.44 92 ILE A N 1
ATOM 755 C CA . ILE A 1 92 ? -9.531 2.781 3.069 1.00 90.44 92 ILE A CA 1
ATOM 756 C C . ILE A 1 92 ? -9.907 2.568 1.603 1.00 90.44 92 ILE A C 1
ATOM 758 O O . ILE A 1 92 ? -10.060 1.440 1.147 1.00 90.44 92 ILE A O 1
ATOM 762 N N . THR A 1 93 ? -10.120 3.655 0.859 1.00 86.19 93 THR A N 1
ATOM 763 C CA . THR A 1 93 ? -10.557 3.585 -0.550 1.00 86.19 93 THR A CA 1
ATOM 764 C C . THR A 1 93 ? -9.429 3.764 -1.554 1.00 86.19 93 THR A C 1
ATOM 766 O O . THR A 1 93 ? -9.568 3.357 -2.705 1.00 86.19 93 THR A O 1
ATOM 769 N N . THR A 1 94 ? -8.334 4.394 -1.135 1.00 90.88 94 THR A N 1
ATOM 770 C CA . THR A 1 94 ? -7.147 4.592 -1.967 1.00 90.88 94 THR A CA 1
ATOM 771 C C . THR A 1 94 ? -6.110 3.552 -1.559 1.00 90.88 94 THR A C 1
A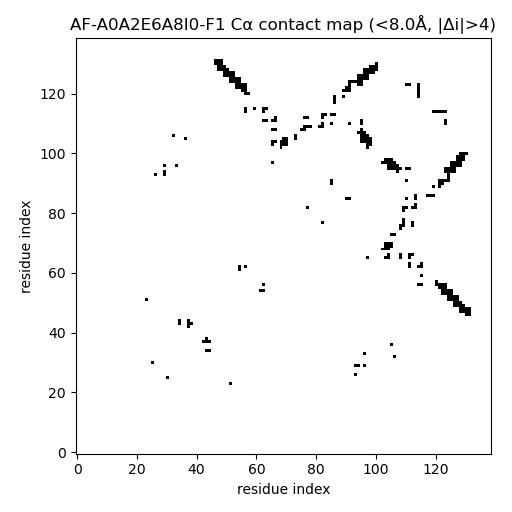TOM 773 O O . THR A 1 94 ? -5.768 3.513 -0.375 1.00 90.88 94 THR A O 1
ATOM 776 N N . PRO A 1 95 ? -5.619 2.710 -2.482 1.00 93.81 95 PRO A N 1
ATOM 777 C CA . PRO A 1 95 ? -4.615 1.713 -2.148 1.00 93.81 95 PRO A CA 1
ATOM 778 C C . PRO A 1 95 ? -3.307 2.355 -1.683 1.00 93.81 95 PRO A C 1
ATOM 780 O O . PRO A 1 95 ? -3.004 3.499 -2.026 1.00 93.81 95 PRO A O 1
ATOM 783 N N . ILE A 1 96 ? -2.535 1.622 -0.890 1.00 94.69 96 ILE A N 1
ATOM 784 C CA . ILE A 1 96 ? -1.105 1.906 -0.719 1.00 94.69 96 ILE A CA 1
ATOM 785 C C . ILE A 1 96 ? -0.343 1.375 -1.936 1.00 94.69 96 ILE A C 1
ATOM 787 O O . ILE A 1 96 ? -0.843 0.503 -2.650 1.00 94.69 96 ILE A O 1
ATOM 791 N N . ILE A 1 97 ? 0.869 1.869 -2.151 1.00 95.88 97 ILE A N 1
ATOM 792 C CA . ILE A 1 97 ? 1.757 1.375 -3.205 1.00 95.88 97 ILE A CA 1
ATOM 793 C C . ILE A 1 97 ? 2.967 0.740 -2.526 1.00 95.88 97 ILE A C 1
ATOM 795 O O . ILE A 1 97 ? 3.620 1.392 -1.711 1.00 95.88 97 ILE A O 1
ATOM 799 N N . ILE A 1 98 ? 3.272 -0.513 -2.857 1.00 95.56 98 ILE A N 1
ATOM 800 C CA . ILE A 1 98 ? 4.472 -1.207 -2.377 1.00 95.56 98 ILE A CA 1
ATOM 801 C C . ILE A 1 98 ? 5.285 -1.725 -3.563 1.00 95.56 98 ILE A C 1
ATOM 803 O O . ILE A 1 98 ? 4.734 -2.331 -4.481 1.00 95.56 98 ILE A O 1
ATOM 807 N N . ASP A 1 99 ? 6.594 -1.490 -3.545 1.00 95.25 99 ASP A N 1
ATOM 808 C CA . ASP A 1 99 ? 7.543 -2.170 -4.427 1.00 95.25 99 ASP A CA 1
ATOM 809 C C . ASP A 1 99 ? 8.038 -3.420 -3.697 1.00 95.25 99 ASP A C 1
ATOM 811 O O . ASP A 1 99 ? 8.727 -3.336 -2.674 1.00 95.25 99 ASP A O 1
ATOM 815 N N . ILE A 1 100 ? 7.639 -4.578 -4.223 1.00 93.75 100 ILE A N 1
ATOM 816 C CA . ILE A 1 100 ? 7.958 -5.884 -3.652 1.00 93.75 100 ILE A CA 1
ATOM 817 C C . ILE A 1 100 ? 9.427 -6.230 -3.875 1.00 93.75 100 ILE A C 1
ATOM 819 O O . ILE A 1 100 ? 10.070 -6.764 -2.975 1.00 93.75 100 ILE A O 1
ATOM 823 N N . THR A 1 101 ? 9.976 -5.917 -5.050 1.00 89.50 101 THR A N 1
ATOM 824 C CA . THR A 1 101 ? 11.364 -6.244 -5.399 1.00 89.50 101 THR A CA 1
ATOM 825 C C . THR A 1 101 ? 12.347 -5.533 -4.480 1.00 89.50 101 THR A C 1
ATOM 827 O O . THR A 1 101 ? 13.382 -6.084 -4.105 1.00 89.50 101 THR A O 1
ATOM 830 N N . SER A 1 102 ? 12.010 -4.308 -4.101 1.00 89.19 102 SER A N 1
ATOM 831 C CA . SER A 1 102 ? 12.886 -3.451 -3.316 1.00 89.19 102 SER A CA 1
ATOM 832 C C . SER A 1 102 ? 12.481 -3.350 -1.837 1.00 89.19 102 SER A C 1
ATOM 834 O O . SER A 1 102 ? 13.144 -2.657 -1.064 1.00 89.19 102 SER A O 1
ATOM 836 N N . ASP A 1 103 ? 11.437 -4.077 -1.425 1.00 92.44 103 ASP A N 1
ATOM 837 C CA . ASP A 1 103 ? 11.018 -4.240 -0.031 1.00 92.44 103 ASP A CA 1
ATOM 838 C C . ASP A 1 103 ? 10.648 -2.921 0.677 1.00 92.44 103 ASP A C 1
ATOM 840 O O . ASP A 1 103 ? 11.026 -2.686 1.830 1.00 92.44 103 ASP A O 1
ATOM 844 N N . HIS A 1 104 ? 9.897 -2.043 0.003 1.00 92.12 104 HIS A N 1
ATOM 845 C CA . HIS A 1 104 ? 9.437 -0.775 0.585 1.00 92.12 104 HIS A CA 1
ATOM 846 C C . HIS A 1 104 ? 8.075 -0.287 0.094 1.00 92.12 104 HIS A C 1
ATOM 848 O O . HIS A 1 104 ? 7.686 -0.463 -1.057 1.00 92.12 104 HIS A O 1
ATOM 854 N N . THR A 1 105 ? 7.363 0.362 1.011 1.00 93.75 105 THR A N 1
ATOM 855 C CA . THR A 1 105 ? 6.198 1.200 0.756 1.00 93.75 105 THR A CA 1
ATOM 856 C C . THR A 1 105 ? 6.660 2.469 0.058 1.00 93.75 105 THR A C 1
ATOM 858 O O . THR A 1 105 ? 7.630 3.116 0.462 1.00 93.75 105 THR A O 1
ATOM 861 N N . VAL A 1 106 ? 5.993 2.754 -1.050 1.00 93.25 106 VAL A N 1
ATOM 862 C CA . VAL A 1 106 ? 6.227 3.915 -1.904 1.00 93.25 106 VAL A CA 1
ATOM 863 C C . VAL A 1 106 ? 5.355 5.076 -1.443 1.00 93.25 106 VAL A C 1
ATOM 865 O O . VAL A 1 106 ? 5.830 6.206 -1.376 1.00 93.25 106 VAL A O 1
ATOM 868 N N . GLU A 1 107 ? 4.090 4.784 -1.134 1.00 93.19 107 GLU A N 1
ATOM 869 C CA . GLU A 1 107 ? 3.092 5.759 -0.701 1.00 93.19 107 GLU A CA 1
ATOM 870 C C . GLU A 1 107 ? 1.991 5.075 0.119 1.00 93.19 107 GLU A C 1
ATOM 872 O O . GLU A 1 107 ? 1.632 3.913 -0.112 1.00 93.19 107 GLU A O 1
ATOM 877 N N . GLY A 1 108 ? 1.382 5.832 1.035 1.00 92.19 108 GLY A N 1
ATOM 878 C CA . GLY A 1 108 ? 0.211 5.408 1.788 1.00 92.19 108 GLY A CA 1
ATOM 879 C C . GLY A 1 108 ? 0.497 4.889 3.197 1.00 92.19 108 GLY A C 1
ATOM 880 O O . GLY A 1 108 ? -0.406 4.315 3.810 1.00 92.19 108 GLY A O 1
ATOM 881 N N . ARG A 1 109 ? 1.685 5.132 3.777 1.00 93.94 109 ARG A N 1
ATOM 882 C CA . ARG A 1 109 ? 1.978 4.774 5.185 1.00 93.94 109 ARG A CA 1
ATOM 883 C C . ARG A 1 109 ? 0.966 5.302 6.207 1.00 93.94 109 ARG A C 1
ATOM 885 O O . ARG A 1 109 ? 0.704 4.620 7.194 1.00 93.94 109 ARG A O 1
ATOM 892 N N . HIS A 1 110 ? 0.343 6.460 5.980 1.00 91.88 110 HIS A N 1
ATOM 893 C CA . HIS A 1 110 ? -0.732 6.969 6.849 1.00 91.88 110 HIS A CA 1
ATOM 894 C C . HIS A 1 110 ? -1.965 6.044 6.867 1.00 91.88 110 HIS A C 1
ATOM 896 O O . HIS A 1 110 ? -2.640 5.937 7.885 1.00 91.88 110 HIS A O 1
ATOM 902 N N . ARG A 1 111 ? -2.231 5.306 5.781 1.00 93.62 111 ARG A N 1
ATOM 903 C CA . ARG A 1 111 ? -3.340 4.339 5.682 1.00 93.62 111 ARG A CA 1
ATOM 904 C C . ARG A 1 111 ? -3.031 3.061 6.459 1.00 93.62 111 ARG A C 1
ATOM 906 O O . ARG A 1 111 ? -3.902 2.546 7.150 1.00 93.62 111 ARG A O 1
ATOM 913 N N . LEU A 1 112 ? -1.777 2.602 6.410 1.00 95.06 112 LEU A N 1
ATOM 914 C CA . LEU A 1 112 ? -1.278 1.508 7.255 1.00 95.06 112 LEU A CA 1
ATOM 915 C C . LEU A 1 112 ? -1.329 1.882 8.743 1.00 95.06 112 LEU A C 1
ATOM 917 O O . LEU A 1 112 ? -1.763 1.083 9.569 1.00 95.06 112 LEU A O 1
ATOM 921 N N . ALA A 1 113 ? -0.929 3.110 9.085 1.00 94.44 113 ALA A N 1
ATOM 922 C CA . ALA A 1 113 ? -1.020 3.623 10.449 1.00 94.44 113 ALA A CA 1
ATOM 923 C C . ALA A 1 113 ? -2.478 3.726 10.926 1.00 94.44 113 ALA A C 1
ATOM 925 O O . ALA A 1 113 ? -2.778 3.306 12.042 1.00 94.44 113 ALA A O 1
ATOM 926 N N . ALA A 1 114 ? -3.392 4.204 10.074 1.00 93.31 114 ALA A N 1
ATOM 927 C CA . ALA A 1 114 ? -4.822 4.222 10.369 1.00 93.31 114 ALA A CA 1
ATOM 928 C C . ALA A 1 114 ? -5.362 2.805 10.619 1.00 93.31 114 ALA A C 1
ATOM 930 O O . ALA A 1 114 ? -6.007 2.582 11.637 1.00 93.31 114 ALA A O 1
ATOM 931 N N . ALA A 1 115 ? -5.036 1.827 9.769 1.00 94.31 115 ALA A N 1
ATOM 932 C CA . ALA A 1 115 ? -5.476 0.442 9.952 1.00 94.31 115 ALA A CA 1
ATOM 933 C C . ALA A 1 115 ? -5.012 -0.187 11.279 1.00 94.31 115 ALA A C 1
ATOM 935 O O . ALA A 1 115 ? -5.720 -1.014 11.841 1.00 94.31 115 ALA A O 1
ATOM 936 N N . LEU A 1 116 ? -3.855 0.232 11.804 1.00 93.75 116 LEU A N 1
ATOM 937 C CA . LEU A 1 116 ? -3.343 -0.210 13.107 1.00 93.75 116 LEU A CA 1
ATOM 938 C C . LEU A 1 116 ? -3.901 0.583 14.300 1.00 93.75 116 LEU A C 1
ATOM 940 O O . LEU A 1 116 ? -3.843 0.096 15.429 1.00 93.75 116 LEU A O 1
ATOM 944 N N . ARG A 1 117 ? -4.370 1.817 14.082 1.00 90.81 117 ARG A N 1
ATOM 945 C CA . ARG A 1 117 ? -4.818 2.736 15.143 1.00 90.81 117 ARG A CA 1
ATOM 946 C C . ARG A 1 117 ? -6.332 2.738 15.328 1.00 90.81 117 ARG A C 1
ATOM 948 O O . ARG A 1 117 ?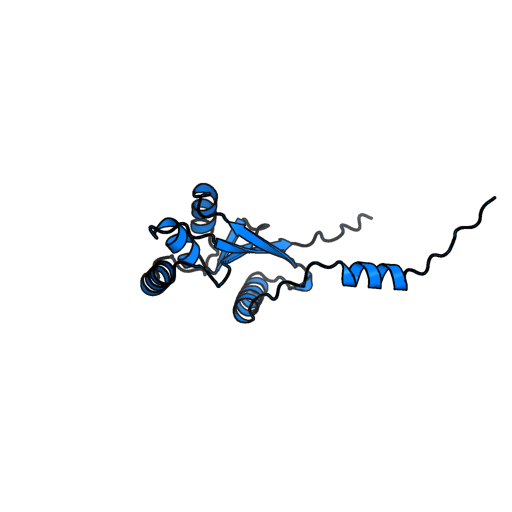 -6.795 2.900 16.455 1.00 90.81 117 ARG A O 1
ATOM 955 N N . CYS A 1 118 ? -7.100 2.653 14.246 1.00 87.69 118 CYS A N 1
ATOM 956 C CA . CYS A 1 118 ? -8.552 2.727 14.320 1.00 87.69 118 CYS A CA 1
ATOM 957 C C . CYS A 1 118 ? -9.103 1.524 15.101 1.00 87.69 118 CYS A C 1
ATOM 959 O O . CYS A 1 118 ? -8.645 0.401 14.934 1.00 87.69 118 CYS A O 1
ATOM 961 N N . GLU A 1 119 ? -10.146 1.735 15.905 1.00 80.19 119 GLU A N 1
ATOM 962 C CA . GLU A 1 119 ? -10.832 0.635 16.610 1.00 80.19 119 GLU A CA 1
ATOM 963 C C . GLU A 1 119 ? -11.594 -0.303 15.656 1.00 80.19 119 GLU A C 1
ATOM 965 O O . GLU A 1 119 ? -11.989 -1.404 16.031 1.00 80.19 119 GLU A O 1
ATOM 970 N N . LYS A 1 120 ? -11.834 0.147 14.420 1.00 84.94 120 LYS A N 1
ATOM 971 C CA . LYS A 1 120 ? -12.466 -0.646 13.365 1.00 84.94 120 LYS A CA 1
ATOM 972 C C . LYS A 1 120 ? -11.412 -1.489 12.655 1.00 84.94 120 LYS A C 1
ATOM 974 O O . LYS A 1 120 ? -10.347 -0.982 12.323 1.00 84.94 120 LYS A O 1
ATOM 979 N N . GLU A 1 121 ? -11.764 -2.726 12.329 1.00 91.19 121 GLU A N 1
ATOM 980 C CA . GLU A 1 121 ? -10.970 -3.572 11.438 1.00 91.19 121 GLU A CA 1
ATOM 981 C C . GLU A 1 121 ? -10.991 -2.983 10.018 1.00 91.19 121 GLU A C 1
ATOM 983 O O . GLU A 1 121 ? -12.026 -2.991 9.347 1.00 91.19 121 GLU A O 1
ATOM 988 N N . LEU A 1 122 ? -9.863 -2.410 9.585 1.00 93.75 122 LEU A N 1
ATOM 989 C CA . LEU A 1 122 ? -9.711 -1.799 8.265 1.00 93.75 122 LEU A CA 1
ATOM 990 C C . LEU A 1 122 ? -8.758 -2.613 7.394 1.00 93.75 122 LEU A C 1
ATOM 992 O O . LEU A 1 122 ? -7.546 -2.603 7.602 1.00 93.75 122 LEU A O 1
ATOM 996 N N . ASP A 1 123 ? -9.316 -3.272 6.385 1.00 94.69 123 ASP A N 1
ATOM 997 C CA . ASP A 1 123 ? -8.533 -3.882 5.317 1.00 94.69 123 ASP A CA 1
ATOM 998 C C . ASP A 1 123 ? -7.832 -2.796 4.486 1.00 94.69 123 ASP A C 1
ATOM 1000 O O . ASP A 1 123 ? -8.419 -1.755 4.161 1.00 94.69 123 ASP A O 1
ATOM 1004 N N . VAL A 1 124 ? -6.571 -3.040 4.123 1.00 95.88 124 VAL A N 1
ATOM 1005 C CA . VAL A 1 124 ? -5.747 -2.083 3.376 1.00 95.88 124 VAL A CA 1
ATOM 1006 C C . VAL A 1 124 ? -5.603 -2.557 1.931 1.00 95.88 124 VAL A C 1
ATOM 1008 O O . VAL A 1 124 ? -4.873 -3.518 1.690 1.00 95.88 124 VAL A O 1
ATOM 1011 N N . PRO A 1 125 ? -6.253 -1.909 0.947 1.00 95.56 125 PRO A N 1
ATOM 1012 C CA . PRO A 1 125 ? -6.016 -2.217 -0.457 1.00 95.56 125 PRO A CA 1
ATOM 1013 C C . PRO A 1 125 ? -4.585 -1.838 -0.858 1.00 95.56 125 PRO A C 1
ATOM 1015 O O . PRO A 1 125 ? -4.052 -0.820 -0.412 1.00 95.56 125 PRO A O 1
ATOM 1018 N N . VAL A 1 126 ? -3.967 -2.643 -1.720 1.00 95.69 126 VAL A N 1
ATOM 1019 C CA . VAL A 1 126 ? -2.551 -2.516 -2.091 1.00 95.69 126 VAL A CA 1
ATOM 1020 C C . VAL A 1 126 ? -2.376 -2.639 -3.599 1.00 95.69 126 VAL A C 1
ATOM 1022 O O . VAL A 1 126 ? -2.937 -3.547 -4.210 1.00 95.69 126 VAL A O 1
ATOM 1025 N N . VAL A 1 127 ? -1.561 -1.763 -4.188 1.00 95.94 127 VAL A N 1
ATOM 1026 C CA . VAL A 1 127 ? -0.908 -1.989 -5.483 1.00 95.94 127 VAL A CA 1
ATOM 1027 C C . VAL A 1 127 ? 0.510 -2.482 -5.219 1.00 95.94 127 VAL A C 1
ATOM 1029 O O . VAL A 1 127 ? 1.308 -1.785 -4.596 1.00 95.94 127 VAL A O 1
ATOM 1032 N N . MET A 1 128 ? 0.812 -3.680 -5.700 1.00 94.81 128 MET A N 1
ATOM 1033 C CA . MET A 1 128 ? 2.128 -4.302 -5.637 1.00 94.81 128 MET A CA 1
ATOM 1034 C C . MET A 1 128 ? 2.840 -4.112 -6.970 1.00 94.81 128 MET A C 1
ATOM 1036 O O . MET A 1 128 ? 2.275 -4.431 -8.019 1.00 94.81 128 MET A O 1
ATOM 1040 N N . LEU A 1 129 ? 4.066 -3.601 -6.917 1.00 93.62 129 LEU A N 1
ATOM 1041 C CA . LEU A 1 129 ? 4.958 -3.458 -8.061 1.00 93.62 129 LEU A CA 1
ATOM 1042 C C . LEU A 1 129 ? 5.992 -4.584 -8.028 1.00 93.62 129 LEU A C 1
ATOM 1044 O O . LEU A 1 129 ? 6.623 -4.819 -6.995 1.00 93.62 129 LEU A O 1
ATOM 1048 N N . PHE A 1 130 ? 6.163 -5.251 -9.163 1.00 92.00 130 PHE A N 1
ATOM 1049 C CA . PHE A 1 130 ? 7.172 -6.278 -9.381 1.00 92.00 130 PHE A CA 1
ATOM 1050 C C . PHE A 1 130 ? 8.012 -5.894 -10.589 1.00 92.00 130 PHE A C 1
ATOM 1052 O O . PHE A 1 130 ? 7.463 -5.490 -11.614 1.00 92.00 130 PHE A O 1
ATOM 1059 N N . ASP A 1 131 ? 9.324 -6.073 -10.503 1.00 91.06 131 ASP A N 1
ATOM 1060 C CA . ASP A 1 131 ? 10.145 -6.066 -11.709 1.00 91.06 131 ASP A CA 1
ATOM 1061 C C . ASP A 1 131 ? 9.724 -7.234 -12.601 1.00 91.06 131 ASP A C 1
ATOM 1063 O O . ASP A 1 131 ? 9.651 -8.380 -12.149 1.00 91.06 131 ASP A O 1
ATOM 1067 N N . LYS A 1 132 ? 9.455 -6.949 -13.877 1.00 86.44 132 LYS A N 1
ATOM 1068 C CA . LYS A 1 132 ? 9.312 -8.006 -14.871 1.00 86.44 132 LYS A CA 1
ATOM 1069 C C . LYS A 1 132 ? 10.608 -8.784 -14.921 1.00 86.44 132 LYS A C 1
ATOM 1071 O O . LYS A 1 132 ? 11.695 -8.197 -14.950 1.00 86.44 132 LYS A O 1
ATOM 1076 N N . GLU A 1 133 ? 10.490 -10.102 -14.999 1.00 74.25 133 GLU A N 1
ATOM 1077 C CA . GLU A 1 133 ? 11.619 -10.918 -15.406 1.00 74.25 133 GLU A CA 1
ATOM 1078 C C . GLU A 1 133 ? 12.064 -10.405 -16.777 1.00 74.25 133 GLU A C 1
ATOM 1080 O O . GLU A 1 133 ? 11.345 -10.498 -17.774 1.00 74.25 133 GLU A O 1
ATOM 1085 N N . LYS A 1 134 ? 13.242 -9.778 -16.824 1.00 58.59 134 LYS A N 1
ATOM 1086 C CA . LYS A 1 134 ? 13.937 -9.630 -18.093 1.00 58.59 134 LYS A CA 1
ATOM 1087 C C . LYS A 1 134 ? 14.243 -11.053 -18.489 1.00 58.59 134 LYS A C 1
ATOM 1089 O O . LYS A 1 134 ? 15.019 -11.686 -17.778 1.00 58.59 134 LYS A O 1
ATOM 1094 N N . ASP A 1 135 ? 13.624 -11.536 -19.564 1.00 46.41 135 ASP A N 1
ATOM 1095 C CA . ASP A 1 135 ? 14.064 -12.757 -20.221 1.00 46.41 135 ASP A CA 1
ATOM 1096 C C . ASP A 1 135 ? 15.582 -12.639 -20.345 1.00 46.41 135 ASP A C 1
ATOM 1098 O O . ASP A 1 135 ? 16.110 -11.853 -21.141 1.00 46.41 135 ASP A O 1
ATOM 1102 N N . SER A 1 136 ? 16.297 -13.357 -19.483 1.00 46.44 136 SER A N 1
ATOM 1103 C CA . SER A 1 136 ? 17.698 -13.634 -19.680 1.00 46.44 136 SER A CA 1
ATOM 1104 C C . SER A 1 136 ? 17.705 -14.524 -20.906 1.00 46.44 136 SER A C 1
ATOM 1106 O O . SER A 1 136 ? 17.617 -15.746 -20.805 1.00 46.44 136 SER A O 1
ATOM 1108 N N . LEU A 1 137 ? 17.717 -13.889 -22.079 1.00 48.06 137 LEU A N 1
ATOM 1109 C CA . LEU A 1 137 ? 18.252 -14.479 -23.288 1.00 48.06 137 LEU A CA 1
ATOM 1110 C C . LEU A 1 137 ? 19.714 -14.780 -22.960 1.00 48.06 137 LEU A C 1
ATOM 1112 O O . LEU A 1 137 ? 20.609 -13.960 -23.158 1.00 48.06 137 LEU A O 1
ATOM 1116 N N . GLU A 1 138 ? 19.900 -15.923 -22.308 1.00 50.25 138 GLU A N 1
ATOM 1117 C CA . GLU A 1 138 ? 21.151 -16.637 -22.274 1.00 50.25 138 GLU A CA 1
ATOM 1118 C C . GLU A 1 138 ? 21.490 -17.019 -23.720 1.00 50.25 138 GLU A C 1
ATOM 1120 O O . GLU A 1 138 ? 20.670 -17.611 -24.426 1.00 50.25 138 GLU A O 1
ATOM 1125 N N . GLU A 1 139 ? 22.727 -16.658 -24.070 1.00 43.41 139 GLU A N 1
ATOM 1126 C CA . GLU A 1 139 ? 23.557 -17.056 -25.222 1.00 43.41 139 GLU A CA 1
ATOM 1127 C C . GLU A 1 139 ? 23.474 -16.226 -26.515 1.00 43.41 139 GLU A C 1
ATOM 1129 O O . GLU A 1 139 ? 22.564 -16.406 -27.355 1.00 43.41 139 GLU A O 1
#

Radius of gyration: 19.61 Å; Cα contacts (8 Å, |Δi|>4): 172; chains: 1; bounding box: 39×54×57 Å

Mea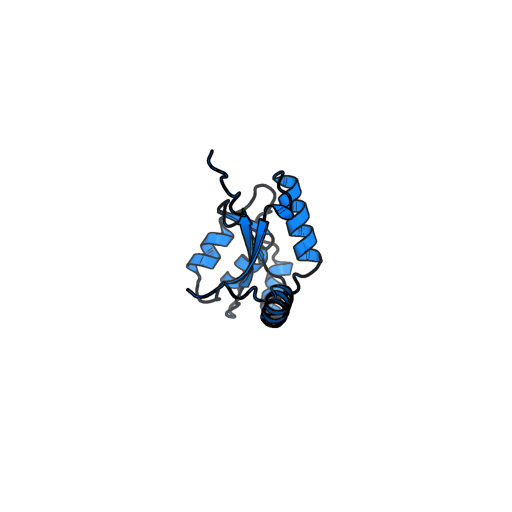n predicted aligned error: 10.68 Å